Protein AF-A0A816XVT2-F1 (afdb_monomer)

Solvent-accessible surface area (backbone atoms only — not comparable to full-atom values): 4024 Å² total; per-residue (Å²): 142,83,86,83,84,81,79,86,76,88,76,87,72,83,75,72,75,54,74,49,78,48,68,42,98,84,68,47,64,29,42,33,46,67,92,45,50,20,38,74,72,49,76,57,100,89,47,75,43,67,39,68,68,57,89,86,75,126

Sequence (58 aa):
MAEAFVTLTSEIQAKSPSISFINSNKGKPLLVADDYTFKLNKTTTSTKYWICTINGCA

Nearest PDB structures (foldseek):
  6rxu-assembly1_Cf  TM=4.187E-01  e=4.050E+00  Thermochaetoides thermophila
  2x3h-assembly1_B  TM=2.324E-01  e=1.952E+00  Vectrevirus K15
  7ozs-assembly1_C  TM=3.033E-01  e=8.401E+00  Thermochaetoides thermophila DSM 1495

Radius of gyration: 19.97 Å; Cα contacts (8 Å, |Δi|>4): 66; chains: 1; bounding box: 30×23×67 Å

pLDDT: mean 81.82, std 14.87, range [43.56, 94.75]

Mean predicted aligned error: 11.08 Å

Organism: NCBI:txid392030

Structure (mmCIF, N/CA/C/O backbone):
data_AF-A0A816XVT2-F1
#
_entry.id   AF-A0A816XVT2-F1
#
loop_
_atom_site.group_PDB
_atom_site.id
_atom_site.type_symbol
_atom_site.label_atom_id
_atom_site.label_alt_id
_atom_site.label_comp_id
_atom_site.label_asym_id
_atom_site.label_entity_id
_atom_site.label_seq_id
_atom_site.pdbx_PDB_ins_code
_atom_site.Cartn_x
_atom_site.Cartn_y
_atom_site.Cartn_z
_atom_site.occupancy
_atom_site.B_iso_or_equiv
_atom_site.auth_seq_id
_atom_site.auth_comp_id
_atom_site.auth_asym_id
_atom_site.auth_atom_id
_atom_site.pdbx_PDB_model_num
ATOM 1 N N . MET A 1 1 ? -7.385 -7.457 -51.029 1.00 47.03 1 MET A N 1
ATOM 2 C CA . MET A 1 1 ? -7.561 -6.150 -50.367 1.00 47.03 1 MET A CA 1
ATOM 3 C C . MET A 1 1 ? -8.674 -6.321 -49.348 1.00 47.03 1 MET A C 1
ATOM 5 O O . MET A 1 1 ? -9.819 -6.455 -49.749 1.00 47.03 1 MET A O 1
ATOM 9 N N . ALA A 1 2 ? -8.335 -6.456 -48.070 1.00 43.56 2 ALA A N 1
ATOM 10 C CA . ALA A 1 2 ? -9.293 -6.414 -46.970 1.00 43.56 2 ALA A CA 1
ATOM 11 C C . ALA A 1 2 ? -8.541 -5.839 -45.768 1.00 43.56 2 ALA A C 1
ATOM 13 O O . ALA A 1 2 ? -7.612 -6.470 -45.270 1.00 43.56 2 ALA A O 1
ATOM 14 N N . GLU A 1 3 ? -8.884 -4.616 -45.378 1.00 46.19 3 GLU A N 1
ATOM 15 C CA . GLU A 1 3 ? -8.375 -3.989 -44.163 1.00 46.19 3 GLU A CA 1
ATOM 16 C C . GLU A 1 3 ? -9.368 -4.278 -43.037 1.00 46.19 3 GLU A C 1
ATOM 18 O O . GLU A 1 3 ? -10.552 -3.964 -43.148 1.00 46.19 3 GLU A O 1
ATOM 23 N N . ALA A 1 4 ? -8.897 -4.915 -41.967 1.00 56.22 4 ALA A N 1
ATOM 24 C CA . ALA A 1 4 ? -9.654 -5.057 -40.732 1.00 56.22 4 ALA A CA 1
ATOM 25 C C . ALA A 1 4 ? -9.202 -3.949 -39.773 1.00 56.22 4 ALA A C 1
ATOM 27 O O . ALA A 1 4 ? -8.101 -4.001 -39.228 1.00 56.22 4 ALA A O 1
ATOM 28 N N . PHE A 1 5 ? -10.042 -2.930 -39.587 1.00 61.62 5 PHE A N 1
ATOM 29 C CA . PHE A 1 5 ? -9.849 -1.900 -38.569 1.00 61.62 5 PHE A CA 1
ATOM 30 C C . PHE A 1 5 ? -10.324 -2.456 -37.222 1.00 61.62 5 PHE A C 1
ATOM 32 O O . PHE A 1 5 ? -11.524 -2.577 -36.974 1.00 61.62 5 PHE A O 1
ATOM 39 N N . VAL A 1 6 ? -9.381 -2.863 -36.373 1.00 59.25 6 VAL A N 1
ATOM 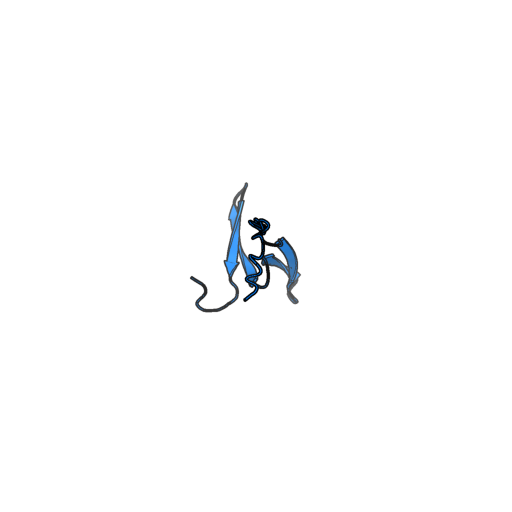40 C CA . VAL A 1 6 ? -9.681 -3.360 -35.026 1.00 59.25 6 VAL A CA 1
ATOM 41 C C . VAL A 1 6 ? -10.058 -2.172 -34.139 1.00 59.25 6 VAL A C 1
ATOM 43 O O . VAL A 1 6 ? -9.284 -1.233 -33.968 1.00 59.25 6 VAL A O 1
ATOM 46 N N . THR A 1 7 ? -11.264 -2.210 -33.580 1.00 55.72 7 THR A N 1
ATOM 47 C CA . THR A 1 7 ? -11.785 -1.217 -32.637 1.00 55.72 7 THR A CA 1
ATOM 48 C C . THR A 1 7 ? -10.986 -1.239 -31.332 1.00 55.72 7 THR A C 1
ATOM 50 O O . THR A 1 7 ? -10.990 -2.249 -30.630 1.00 55.72 7 THR A O 1
ATOM 53 N N . LEU A 1 8 ? -10.336 -0.124 -30.983 1.00 64.88 8 LEU A N 1
ATOM 54 C CA . LEU A 1 8 ? -9.741 0.103 -29.661 1.00 64.88 8 LEU A CA 1
ATOM 55 C C . LEU A 1 8 ? -10.857 0.265 -28.617 1.00 64.88 8 LEU A C 1
ATOM 57 O O . LEU A 1 8 ? -11.400 1.355 -28.435 1.00 64.88 8 LEU A O 1
ATOM 61 N N . THR A 1 9 ? -11.216 -0.820 -27.935 1.00 64.38 9 THR A N 1
ATOM 62 C CA . THR A 1 9 ? -12.038 -0.757 -26.723 1.00 64.38 9 THR A CA 1
ATOM 63 C C . THR A 1 9 ? -11.174 -0.340 -25.537 1.00 64.38 9 THR A C 1
ATOM 65 O O . THR A 1 9 ? -10.091 -0.874 -25.318 1.00 64.38 9 THR A O 1
ATOM 68 N N . SER A 1 10 ? -11.667 0.661 -24.813 1.00 72.44 10 SER A N 1
ATOM 69 C CA . SER A 1 10 ? -11.065 1.330 -23.664 1.00 72.44 10 SER A CA 1
ATOM 70 C C . SER A 1 10 ? -10.582 0.397 -22.557 1.00 72.44 10 SER A C 1
ATOM 72 O O . SER A 1 10 ? -11.387 -0.323 -21.980 1.00 72.44 10 SER A O 1
ATOM 74 N N . GLU A 1 11 ? -9.325 0.558 -22.139 1.00 63.78 11 GLU A N 1
ATOM 75 C CA . GLU A 1 11 ? -8.838 0.041 -20.854 1.00 63.78 11 GLU A CA 1
ATOM 76 C C . GLU A 1 11 ? -7.966 1.089 -20.139 1.00 63.78 11 GLU A C 1
ATOM 78 O O . GLU A 1 11 ? -6.764 0.916 -19.963 1.00 63.78 11 GLU A O 1
ATOM 83 N N . ILE A 1 12 ? -8.553 2.208 -19.693 1.00 69.94 12 ILE A N 1
ATOM 84 C CA . ILE A 1 12 ? -7.913 3.024 -18.643 1.00 69.94 12 ILE A CA 1
ATOM 85 C C . ILE A 1 12 ? -8.235 2.347 -17.304 1.00 69.94 12 ILE A C 1
ATOM 87 O O . ILE A 1 12 ? -9.098 2.789 -16.546 1.00 69.94 12 ILE A O 1
ATOM 91 N N . GLN A 1 13 ? -7.589 1.211 -17.039 1.00 67.44 13 GLN A N 1
ATOM 92 C CA . GLN A 1 13 ? -7.693 0.521 -15.757 1.00 67.44 13 GLN A CA 1
ATOM 93 C C . GLN A 1 13 ? -6.877 1.325 -14.736 1.00 67.44 13 GLN A C 1
ATOM 95 O O . GL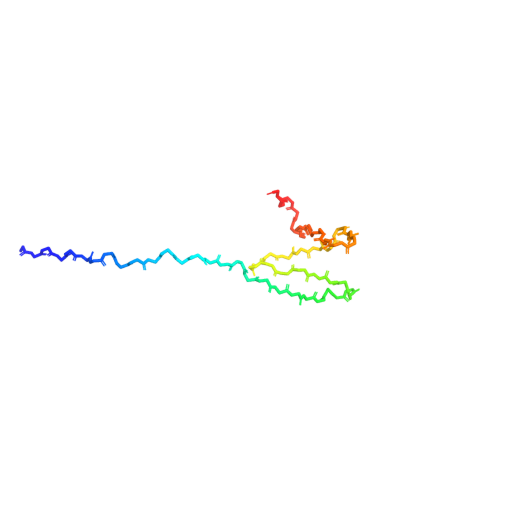N A 1 13 ? -5.660 1.173 -14.641 1.00 67.44 13 GLN A O 1
ATOM 100 N N . ALA A 1 14 ? -7.535 2.206 -13.978 1.00 68.88 14 ALA A N 1
ATOM 101 C CA . ALA A 1 14 ? -6.938 2.868 -12.821 1.00 68.88 14 ALA A CA 1
ATOM 102 C C . ALA A 1 14 ? -6.634 1.810 -11.747 1.00 68.88 14 ALA A C 1
ATOM 104 O O . ALA A 1 14 ? -7.435 1.549 -10.849 1.00 68.88 14 ALA A O 1
ATOM 105 N N . LYS A 1 15 ? -5.491 1.134 -11.890 1.00 72.88 15 LYS A N 1
ATOM 106 C CA . LYS A 1 15 ? -5.008 0.130 -10.950 1.00 72.88 15 LYS A CA 1
ATOM 107 C C . LYS A 1 15 ? -4.658 0.846 -9.649 1.00 72.88 15 LYS A C 1
ATOM 109 O O . LYS A 1 15 ? -3.635 1.518 -9.558 1.00 72.88 15 LYS A O 1
ATOM 114 N N . SER A 1 16 ? -5.525 0.725 -8.648 1.00 79.94 16 SER A N 1
ATOM 115 C CA . SER A 1 16 ? -5.145 1.063 -7.283 1.00 79.94 16 SER A CA 1
ATOM 116 C C . SER A 1 16 ? -4.054 0.091 -6.826 1.00 79.94 16 SER A C 1
ATOM 118 O O . SER A 1 16 ? -4.142 -1.106 -7.138 1.00 79.94 16 SER A O 1
ATOM 120 N N . PRO A 1 17 ? -3.025 0.582 -6.114 1.00 80.31 17 PRO A N 1
ATOM 121 C CA . PRO A 1 17 ? -1.992 -0.293 -5.593 1.00 80.31 17 PRO A CA 1
ATOM 122 C C . PRO A 1 17 ? -2.629 -1.284 -4.619 1.00 80.31 17 PRO A C 1
ATOM 124 O O . PRO A 1 17 ? -3.449 -0.901 -3.774 1.00 80.31 17 PRO A O 1
ATOM 127 N N . SER A 1 18 ? -2.291 -2.567 -4.738 1.00 90.50 18 SER A N 1
ATOM 128 C CA . SER A 1 18 ? -2.792 -3.568 -3.793 1.00 90.50 18 SER A CA 1
ATOM 129 C C . SER A 1 18 ? -2.028 -3.446 -2.482 1.00 90.50 18 SER A C 1
ATOM 131 O O . SER A 1 18 ? -0.834 -3.725 -2.436 1.00 90.50 18 SER A O 1
ATOM 133 N N . ILE A 1 19 ? -2.715 -3.027 -1.421 1.00 91.94 19 ILE A N 1
ATOM 134 C CA . ILE A 1 19 ? -2.127 -2.789 -0.099 1.00 91.94 19 ILE A CA 1
ATOM 135 C C . ILE A 1 19 ? -2.468 -3.960 0.825 1.00 91.94 19 ILE A C 1
ATOM 137 O O . ILE A 1 19 ? -3.639 -4.284 1.022 1.00 91.94 19 ILE A O 1
ATOM 141 N N . SER A 1 20 ? -1.456 -4.565 1.439 1.00 94.12 20 SER A N 1
ATOM 142 C CA . SER A 1 20 ? -1.613 -5.583 2.480 1.00 94.12 20 SER A CA 1
ATOM 143 C C . SER A 1 20 ? -0.603 -5.381 3.611 1.00 94.12 20 SER A C 1
ATOM 145 O O . SER A 1 20 ? 0.411 -4.701 3.455 1.00 94.12 20 SER A O 1
ATOM 147 N N . PHE A 1 21 ? -0.895 -5.937 4.785 1.00 93.94 21 PHE A N 1
ATOM 148 C CA . PHE A 1 21 ? -0.010 -5.868 5.946 1.00 93.94 21 PHE A CA 1
ATOM 149 C C . PHE A 1 21 ? 0.415 -7.274 6.342 1.00 93.94 21 PHE A C 1
ATOM 151 O O . PHE A 1 21 ? -0.428 -8.151 6.524 1.00 93.94 21 PHE A O 1
ATOM 158 N N . ILE A 1 22 ? 1.719 -7.472 6.502 1.00 93.88 22 ILE A N 1
ATOM 159 C CA . ILE A 1 22 ? 2.306 -8.739 6.942 1.00 93.88 22 ILE A CA 1
ATOM 160 C C . ILE A 1 22 ? 3.173 -8.507 8.177 1.00 93.88 22 ILE A C 1
ATOM 162 O O . ILE A 1 22 ? 3.588 -7.386 8.478 1.00 93.88 22 ILE A O 1
ATOM 166 N N . ASN A 1 23 ? 3.498 -9.578 8.890 1.00 93.75 23 ASN A N 1
ATOM 167 C CA . ASN A 1 23 ? 4.452 -9.531 9.988 1.00 93.75 23 ASN A CA 1
ATOM 168 C C . ASN A 1 23 ? 5.816 -10.022 9.500 1.00 93.75 23 ASN A C 1
ATOM 170 O O . ASN A 1 23 ? 5.936 -11.079 8.888 1.00 93.75 23 ASN A O 1
ATOM 174 N N . SER A 1 24 ? 6.865 -9.259 9.7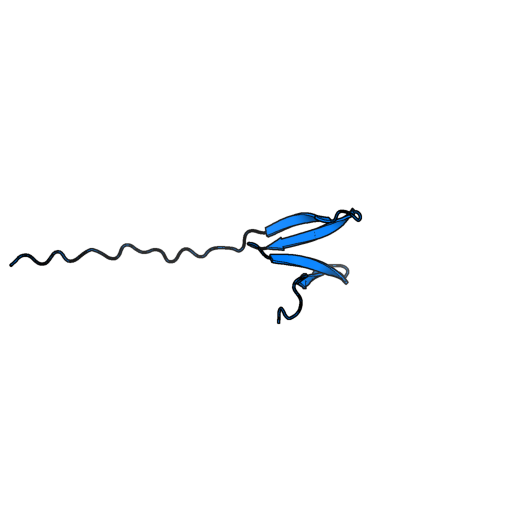96 1.00 88.19 24 SER A N 1
ATOM 175 C CA . SER A 1 24 ? 8.243 -9.724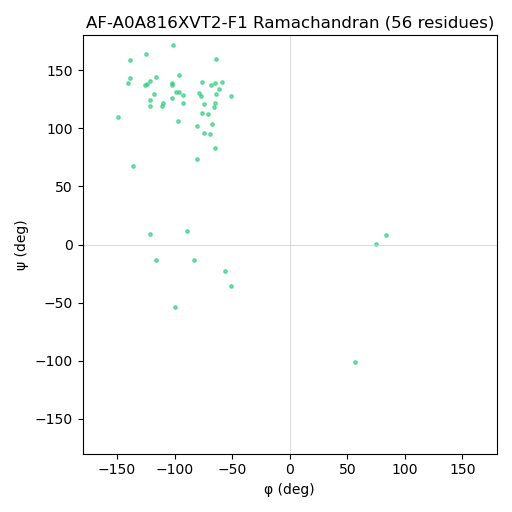 9.649 1.00 88.19 24 SER A CA 1
ATOM 176 C C . SER A 1 24 ? 8.508 -10.897 10.599 1.00 88.19 24 SER A C 1
ATOM 178 O O . SER A 1 24 ? 7.874 -11.001 11.647 1.00 88.19 24 SER A O 1
ATOM 180 N N . ASN A 1 25 ? 9.537 -11.701 10.319 1.00 88.25 25 ASN A N 1
ATOM 181 C CA . ASN A 1 25 ? 9.984 -12.785 11.203 1.00 88.25 25 ASN A CA 1
ATOM 182 C C . ASN A 1 25 ? 10.330 -12.299 12.633 1.00 88.25 25 ASN A C 1
ATOM 184 O O . ASN A 1 25 ? 10.281 -13.048 13.598 1.00 88.25 25 ASN A O 1
ATOM 188 N N . LYS A 1 26 ? 10.638 -11.003 12.795 1.00 87.81 26 LYS A N 1
ATOM 189 C CA . LYS A 1 26 ? 10.875 -10.352 14.100 1.00 87.81 26 LYS A CA 1
ATOM 190 C C . LYS A 1 26 ? 9.601 -9.777 14.746 1.00 87.81 26 LYS A C 1
ATOM 192 O O . LYS A 1 26 ? 9.693 -8.952 15.652 1.00 87.81 26 LYS A O 1
ATOM 197 N N . GLY A 1 27 ? 8.422 -10.109 14.220 1.00 89.06 27 GLY A N 1
ATOM 198 C CA . GLY A 1 27 ? 7.112 -9.643 14.688 1.00 89.06 27 GLY A CA 1
ATOM 199 C C . GLY A 1 27 ? 6.755 -8.193 14.331 1.00 89.06 27 GLY A C 1
ATOM 200 O O . GLY A 1 27 ? 5.680 -7.721 14.689 1.00 89.06 27 GLY A O 1
ATOM 201 N N . LYS A 1 28 ? 7.626 -7.459 13.627 1.00 89.50 28 LYS A N 1
ATOM 202 C CA . LYS A 1 28 ? 7.368 -6.063 13.228 1.00 89.50 28 LYS A CA 1
ATOM 203 C C . LYS A 1 28 ? 6.393 -6.003 12.042 1.00 89.50 28 LYS A C 1
ATOM 205 O O . LYS A 1 28 ? 6.558 -6.804 11.123 1.00 89.50 28 LYS A O 1
ATOM 210 N N . PRO A 1 29 ? 5.435 -5.059 12.017 1.00 92.44 29 PRO A N 1
ATOM 211 C CA . PRO A 1 29 ? 4.534 -4.906 10.883 1.00 92.44 29 PRO A CA 1
ATOM 212 C C . PRO A 1 29 ? 5.297 -4.394 9.659 1.00 92.44 29 PRO A C 1
ATOM 214 O O . PRO A 1 29 ? 6.126 -3.482 9.758 1.00 92.44 29 PRO A O 1
ATOM 217 N N . LEU A 1 30 ? 4.985 -4.977 8.513 1.00 93.81 30 LEU A N 1
ATOM 218 C CA . LEU A 1 30 ? 5.444 -4.572 7.199 1.00 93.81 30 LEU A CA 1
ATOM 219 C C . LEU A 1 30 ? 4.223 -4.263 6.344 1.00 93.81 30 LEU A C 1
ATOM 221 O O . LEU A 1 30 ? 3.201 -4.945 6.422 1.00 93.81 30 LEU A O 1
ATOM 225 N N . LEU A 1 31 ? 4.351 -3.222 5.541 1.00 93.88 31 LEU A N 1
ATOM 226 C CA . LEU A 1 31 ? 3.380 -2.876 4.524 1.00 93.88 31 LEU A CA 1
ATOM 227 C C . LEU A 1 31 ? 3.855 -3.468 3.201 1.00 93.88 31 LEU A C 1
ATOM 229 O O . LEU A 1 31 ? 5.013 -3.286 2.839 1.00 93.88 31 LEU A O 1
ATOM 233 N N . VAL A 1 32 ? 2.976 -4.158 2.492 1.00 93.19 32 VAL A N 1
ATOM 234 C CA . VAL A 1 32 ? 3.213 -4.626 1.130 1.00 93.19 32 VAL A CA 1
ATOM 235 C C . VAL A 1 32 ? 2.294 -3.826 0.222 1.00 93.19 32 VAL A C 1
ATOM 237 O O . VAL A 1 32 ? 1.078 -3.851 0.412 1.00 93.19 32 VAL A O 1
ATOM 240 N N . ALA A 1 33 ? 2.875 -3.077 -0.709 1.00 92.12 33 ALA A N 1
ATOM 241 C CA . ALA A 1 33 ? 2.135 -2.358 -1.737 1.00 92.12 33 ALA A CA 1
ATOM 242 C C . ALA A 1 33 ? 2.617 -2.845 -3.103 1.00 92.12 33 ALA A C 1
ATOM 244 O O . ALA A 1 33 ? 3.810 -2.748 -3.402 1.00 92.12 33 ALA A O 1
ATOM 245 N N . ASP A 1 34 ? 1.688 -3.405 -3.876 1.00 86.06 34 ASP A N 1
ATOM 246 C CA . ASP A 1 34 ? 1.960 -4.153 -5.106 1.00 86.06 34 ASP A CA 1
ATOM 247 C C . ASP A 1 34 ? 2.925 -5.317 -4.828 1.00 86.06 34 ASP A C 1
ATOM 249 O O . ASP A 1 34 ? 2.512 -6.301 -4.219 1.00 86.06 34 ASP A O 1
ATOM 253 N N . ASP A 1 35 ? 4.208 -5.167 -5.158 1.00 87.38 35 ASP A N 1
ATOM 254 C CA . ASP A 1 35 ? 5.268 -6.158 -4.911 1.00 87.38 35 ASP A CA 1
ATOM 255 C C . ASP A 1 35 ? 6.418 -5.601 -4.048 1.00 87.38 35 ASP A C 1
ATOM 257 O O . ASP A 1 35 ? 7.463 -6.233 -3.864 1.00 87.38 35 ASP A O 1
ATOM 261 N N . TYR A 1 36 ? 6.237 -4.404 -3.485 1.00 90.62 36 TYR A N 1
ATOM 262 C CA . TYR A 1 36 ? 7.230 -3.740 -2.649 1.00 90.62 36 TYR A CA 1
ATOM 263 C C . TYR A 1 36 ? 6.888 -3.871 -1.176 1.00 90.62 36 TYR A C 1
ATOM 265 O O . TYR A 1 36 ? 5.747 -3.699 -0.751 1.00 90.62 36 TYR A O 1
ATOM 273 N N . THR A 1 37 ? 7.917 -4.123 -0.371 1.00 92.56 37 THR A N 1
ATOM 274 C CA . THR A 1 37 ? 7.790 -4.171 1.084 1.00 92.56 37 THR A CA 1
ATOM 275 C C . THR A 1 37 ? 8.316 -2.886 1.707 1.00 92.56 37 THR A C 1
ATOM 277 O O . THR A 1 37 ? 9.381 -2.376 1.353 1.00 92.56 37 THR A O 1
ATOM 280 N N . PHE A 1 38 ? 7.587 -2.377 2.691 1.00 93.25 38 PHE A N 1
ATOM 281 C CA . PHE A 1 38 ? 7.915 -1.175 3.427 1.00 93.25 38 PHE A CA 1
ATOM 282 C C . PHE A 1 38 ? 7.931 -1.472 4.923 1.00 93.25 38 PHE A C 1
ATOM 284 O O . PHE A 1 38 ? 7.046 -2.136 5.468 1.00 93.25 38 PHE A O 1
ATOM 291 N N . LYS A 1 39 ? 8.937 -0.941 5.614 1.00 92.81 39 LYS A N 1
ATOM 292 C CA . LYS A 1 39 ? 9.035 -0.991 7.074 1.00 92.81 39 LYS A CA 1
ATOM 293 C C . LYS A 1 39 ? 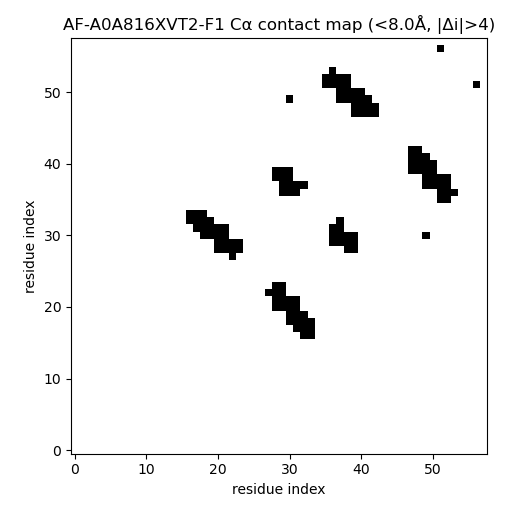8.498 0.296 7.681 1.00 92.81 39 LYS A C 1
ATOM 295 O O . LYS A 1 39 ? 8.660 1.380 7.120 1.00 92.81 39 LYS A O 1
ATOM 300 N N . LEU A 1 40 ? 7.881 0.180 8.851 1.00 92.44 40 LEU A N 1
ATOM 301 C CA . LEU A 1 40 ? 7.409 1.335 9.603 1.00 92.44 40 LEU A CA 1
ATOM 302 C C . LEU A 1 40 ? 8.608 2.185 10.053 1.00 92.44 40 LEU A C 1
ATOM 304 O O . LEU A 1 40 ? 9.490 1.687 10.753 1.00 92.44 40 LEU A O 1
ATOM 308 N N . ASN A 1 41 ? 8.635 3.456 9.653 1.00 91.88 41 ASN A N 1
ATOM 309 C CA . ASN A 1 41 ? 9.703 4.401 9.987 1.00 91.88 41 ASN A CA 1
ATOM 310 C C . ASN A 1 41 ? 9.308 5.307 11.153 1.00 91.88 41 ASN A C 1
ATOM 312 O O . ASN A 1 41 ? 10.018 5.409 12.149 1.00 91.88 41 ASN A O 1
ATOM 316 N N . LYS A 1 42 ? 8.156 5.972 11.030 1.00 91.81 42 LYS A N 1
ATOM 317 C CA . LYS A 1 42 ? 7.645 6.911 12.034 1.00 91.81 42 LYS A CA 1
ATOM 318 C C . LYS A 1 42 ? 6.150 6.723 12.194 1.00 91.81 42 LYS A C 1
ATOM 320 O O . LYS A 1 42 ? 5.444 6.460 11.227 1.00 91.81 42 LYS A O 1
ATOM 325 N N . THR A 1 43 ? 5.667 6.865 13.417 1.00 94.75 43 THR A N 1
ATOM 326 C CA . THR A 1 43 ? 4.234 6.921 13.705 1.00 94.75 43 THR A CA 1
ATOM 327 C C . THR A 1 43 ? 3.959 8.241 14.399 1.00 94.75 43 THR A C 1
ATOM 329 O O . THR A 1 43 ? 4.586 8.553 15.407 1.00 94.75 43 THR A O 1
ATOM 332 N N . THR A 1 44 ? 3.045 9.009 13.835 1.00 92.50 44 THR A N 1
ATOM 333 C CA . THR A 1 44 ? 2.427 10.182 14.452 1.00 92.50 44 THR A CA 1
ATOM 334 C C . THR A 1 44 ? 1.043 9.771 14.964 1.00 92.50 44 THR A C 1
ATOM 336 O O . THR A 1 44 ? 0.574 8.674 14.661 1.00 92.50 44 THR A O 1
ATOM 339 N N . THR A 1 45 ? 0.362 10.642 15.709 1.00 93.75 45 THR A N 1
ATOM 340 C CA . THR A 1 45 ? -0.991 10.402 16.241 1.00 93.75 45 THR A CA 1
ATOM 341 C C . THR A 1 45 ? -1.988 9.932 15.174 1.00 93.75 45 THR A C 1
ATOM 343 O O . THR A 1 45 ? -2.806 9.064 15.456 1.00 93.75 45 THR A O 1
ATOM 346 N N . SER A 1 46 ? -1.879 10.444 13.943 1.00 94.69 46 SER A N 1
ATOM 347 C CA . SER A 1 46 ? -2.849 10.174 12.868 1.00 94.69 46 SER A CA 1
ATOM 348 C C . SER A 1 46 ? -2.271 9.417 11.670 1.00 94.69 46 SER A C 1
ATOM 350 O O . SER A 1 46 ? -3.026 8.927 10.836 1.00 94.69 46 SER A O 1
ATOM 352 N N . THR A 1 47 ? -0.941 9.313 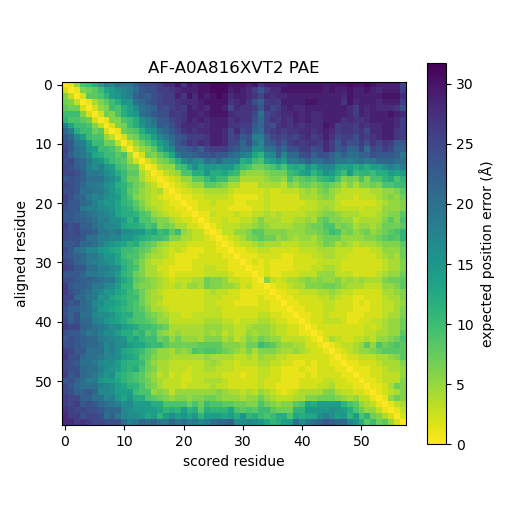11.563 1.00 93.31 47 THR A N 1
ATOM 353 C CA . THR A 1 47 ? -0.279 8.880 10.322 1.00 93.31 47 THR A CA 1
ATOM 354 C C . THR A 1 47 ? 0.903 7.967 10.605 1.00 93.31 47 THR A C 1
ATOM 356 O O . THR A 1 47 ? 1.700 8.212 11.510 1.00 93.31 47 THR A O 1
ATOM 359 N N . LYS A 1 48 ? 1.050 6.920 9.793 1.00 93.75 48 LYS A N 1
ATOM 360 C CA . LYS A 1 48 ? 2.207 6.019 9.801 1.00 93.75 48 LYS A CA 1
ATOM 361 C C . LYS A 1 48 ? 3.02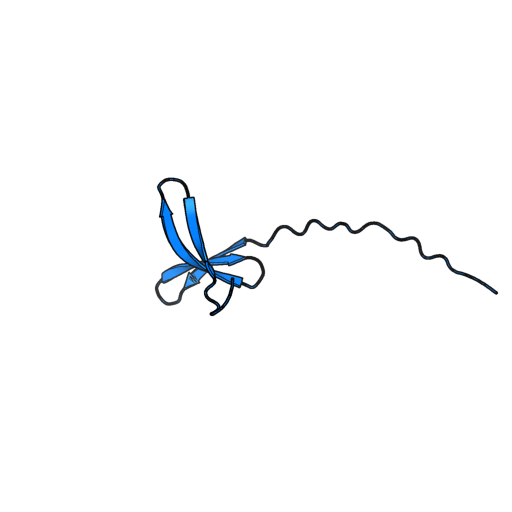2 6.249 8.534 1.00 93.75 48 LYS A C 1
ATOM 363 O O . LYS A 1 48 ? 2.504 6.101 7.433 1.00 93.75 48 LYS A O 1
ATOM 368 N N . TYR A 1 49 ? 4.288 6.598 8.703 1.00 93.06 49 TYR A N 1
ATOM 369 C CA . TYR A 1 49 ? 5.247 6.751 7.619 1.00 93.06 49 TYR A CA 1
ATOM 370 C C . TYR A 1 49 ? 5.994 5.440 7.419 1.00 93.06 49 TYR A C 1
ATOM 372 O O . TYR A 1 49 ? 6.566 4.889 8.366 1.00 93.06 49 TYR A O 1
ATOM 380 N N . TRP A 1 50 ? 6.015 4.977 6.178 1.00 93.00 50 TRP A N 1
ATOM 381 C CA . TRP A 1 50 ? 6.638 3.728 5.766 1.00 93.00 50 TRP A CA 1
ATOM 382 C C . TRP A 1 50 ? 7.792 4.030 4.816 1.00 93.00 50 TRP A C 1
ATOM 384 O O . TRP A 1 50 ? 7.722 4.980 4.041 1.00 93.00 50 TRP A O 1
ATOM 394 N N . ILE A 1 51 ? 8.866 3.251 4.900 1.00 92.31 51 ILE A N 1
ATOM 395 C CA . ILE A 1 51 ? 10.030 3.378 4.016 1.00 92.31 51 ILE A CA 1
ATOM 396 C C . ILE A 1 51 ? 10.295 2.046 3.338 1.00 92.31 51 ILE A C 1
ATOM 398 O O . ILE A 1 51 ? 10.193 0.997 3.980 1.00 92.31 51 ILE A O 1
ATOM 402 N N . CYS A 1 52 ? 10.620 2.091 2.049 1.00 91.94 52 CYS A N 1
ATOM 403 C CA . CYS A 1 52 ? 10.901 0.896 1.269 1.00 91.94 52 CYS A CA 1
ATOM 404 C C . CYS A 1 52 ? 12.074 0.126 1.891 1.00 91.94 52 CYS A C 1
ATOM 406 O O . CYS A 1 52 ? 13.039 0.716 2.389 1.00 91.94 52 CYS A O 1
ATOM 408 N N . THR A 1 53 ? 11.975 -1.202 1.920 1.00 89.00 53 THR A N 1
ATOM 409 C CA . THR A 1 53 ? 13.047 -2.059 2.443 1.00 89.00 53 THR A CA 1
ATOM 410 C C . THR A 1 53 ? 14.141 -2.331 1.416 1.00 89.00 53 THR A C 1
ATOM 412 O O . THR A 1 53 ? 15.202 -2.823 1.795 1.00 89.00 53 THR A O 1
ATOM 415 N N . ILE A 1 54 ? 13.901 -2.025 0.139 1.00 88.44 54 ILE A N 1
ATOM 416 C CA . ILE A 1 54 ? 14.886 -2.167 -0.935 1.00 88.44 54 ILE A CA 1
ATOM 417 C C . ILE A 1 54 ? 15.887 -1.008 -0.848 1.00 88.44 54 ILE A C 1
ATOM 419 O O . ILE A 1 54 ? 15.501 0.160 -0.795 1.00 88.44 54 ILE A O 1
ATOM 423 N N . ASN A 1 55 ? 17.183 -1.328 -0.834 1.00 79.75 55 ASN A N 1
ATOM 424 C CA . ASN A 1 55 ? 18.241 -0.318 -0.839 1.00 79.75 55 ASN A CA 1
ATOM 425 C C . ASN A 1 55 ? 18.204 0.481 -2.149 1.00 79.75 55 ASN A C 1
ATOM 427 O O . ASN A 1 55 ? 18.208 -0.110 -3.225 1.00 79.75 55 ASN A O 1
ATOM 431 N N . GLY A 1 56 ? 18.197 1.814 -2.055 1.00 74.50 56 GLY A N 1
ATOM 432 C CA . GLY A 1 56 ? 18.212 2.700 -3.226 1.00 74.50 56 GLY A CA 1
ATOM 433 C C . GLY A 1 56 ? 16.844 2.974 -3.857 1.00 74.50 56 GLY A C 1
ATOM 434 O O . GLY A 1 56 ? 16.790 3.592 -4.913 1.00 74.50 56 GLY A O 1
ATOM 435 N N . CYS A 1 57 ? 15.745 2.553 -3.227 1.00 70.06 57 CYS A N 1
ATOM 436 C CA . CYS A 1 57 ? 14.415 3.010 -3.619 1.00 70.06 57 CYS A CA 1
ATOM 437 C C . CYS A 1 57 ? 14.263 4.490 -3.216 1.00 70.06 57 CYS A C 1
ATOM 439 O O . CYS A 1 57 ? 14.275 4.790 -2.018 1.00 70.06 57 CYS A O 1
ATOM 441 N N . ALA A 1 58 ? 14.176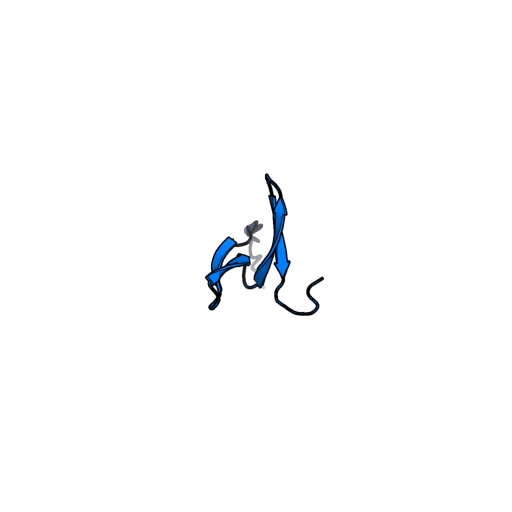 5.387 -4.201 1.00 50.88 58 ALA A N 1
ATOM 442 C CA . ALA A 1 58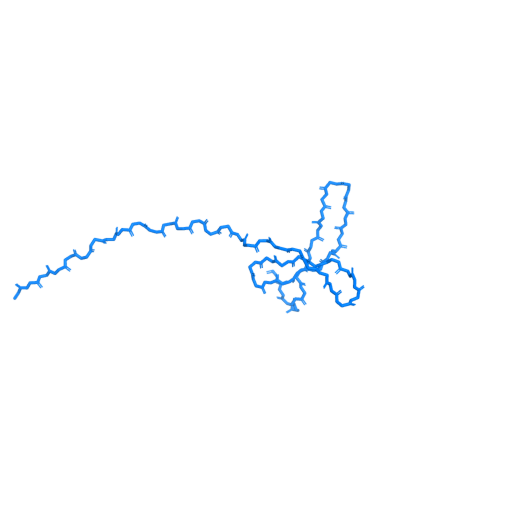 ? 14.011 6.833 -4.039 1.00 50.88 58 ALA A CA 1
ATOM 443 C C . ALA A 1 58 ? 12.657 7.282 -4.594 1.00 50.88 58 ALA A C 1
ATOM 445 O O . ALA A 1 58 ? 12.275 6.756 -5.663 1.00 50.88 58 ALA A O 1
#

Foldseek 3Di:
DDDDDDDDDDDPPPDDWDWDWDADPVRAIWIATNHWIWGFDDDDPVDTDTHTPDPPPD

InterPro domains:
  IPR007588 Zinc finger, FLYWCH-type [PF04500] (21-53)

Secondary structure (DSSP, 8-state):
------------------EEEEE-TTS-EEEEETTEEEEEEEE-SS-EEEEESSTT--